Protein AF-A0A7Y6YID5-F1 (afdb_monomer_lite)

Radius of gyration: 13.13 Å; chains: 1; bounding box: 30×24×36 Å

Secondary structure (DSSP, 8-state):
-HHHHHHHHHHHHHHHHHHSGGGS-HHHHHHHHHHHHHHHHHHHHHHTTPPPPHHHHHHHHHHHHHHTT--SGGGT-

Foldseek 3Di:
DVLVVLVVVLVVLVCCCPVCVVVDDPVLNVLSVVLNVLSVVQNVCVVVVNHQDPVSVVVSVVSVCVSVVCPDPVVVD

Structure (mmCIF, N/CA/C/O backbone):
data_AF-A0A7Y6YID5-F1
#
_entry.id   AF-A0A7Y6YID5-F1
#
loop_
_atom_site.group_PDB
_atom_site.id
_atom_site.type_symbol
_atom_site.label_atom_id
_atom_site.label_alt_id
_atom_site.label_comp_id
_atom_site.label_asym_id
_atom_site.label_entity_id
_atom_site.label_seq_id
_atom_site.pdbx_PDB_ins_code
_atom_site.Cartn_x
_atom_site.Cartn_y
_atom_site.Cartn_z
_atom_site.occupancy
_atom_site.B_iso_or_equiv
_atom_site.auth_seq_id
_atom_site.auth_comp_id
_atom_site.auth_asym_id
_atom_site.auth_atom_id
_atom_site.pdbx_PDB_model_num
ATOM 1 N N . MET A 1 1 ? -11.844 10.991 11.048 1.00 52.91 1 MET A N 1
ATOM 2 C CA . MET A 1 1 ? -11.326 11.499 9.752 1.00 52.91 1 MET A CA 1
ATOM 3 C C . MET A 1 1 ? -10.216 10.641 9.137 1.00 52.91 1 MET A C 1
ATOM 5 O O . MET A 1 1 ? -10.372 10.302 7.976 1.00 52.91 1 MET A O 1
ATOM 9 N N . LYS A 1 2 ? -9.157 10.222 9.859 1.00 59.69 2 LYS A N 1
ATOM 10 C CA . LYS A 1 2 ? -8.046 9.416 9.278 1.00 59.69 2 LYS A CA 1
ATOM 11 C C . LYS A 1 2 ? -8.476 8.107 8.585 1.00 59.69 2 LYS A C 1
ATOM 13 O O . LYS A 1 2 ? -7.946 7.762 7.540 1.00 59.69 2 LYS A O 1
ATOM 18 N N . ASN A 1 3 ? -9.488 7.424 9.123 1.00 65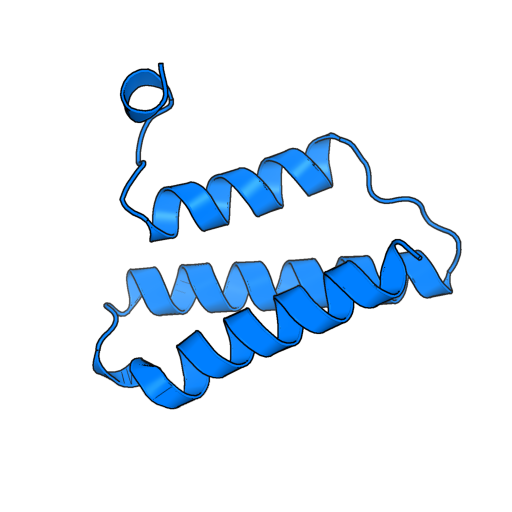.38 3 ASN A N 1
ATOM 19 C CA . ASN A 1 3 ? -10.002 6.161 8.574 1.00 65.38 3 ASN A CA 1
ATOM 20 C C . ASN A 1 3 ? -10.559 6.284 7.140 1.00 65.38 3 ASN A C 1
ATOM 22 O O . ASN A 1 3 ? -10.382 5.398 6.313 1.00 65.38 3 ASN A O 1
ATOM 26 N N . ILE A 1 4 ? -11.193 7.420 6.832 1.00 70.81 4 ILE A N 1
ATOM 27 C CA . ILE A 1 4 ? -11.803 7.676 5.519 1.00 70.81 4 ILE A CA 1
ATOM 28 C C . ILE A 1 4 ? -10.717 7.827 4.442 1.00 70.81 4 ILE A C 1
ATOM 30 O O . ILE A 1 4 ? -10.896 7.372 3.318 1.00 70.81 4 ILE A O 1
ATOM 34 N N . GLN A 1 5 ? -9.568 8.407 4.800 1.00 84.62 5 GLN A N 1
ATOM 35 C CA . GLN A 1 5 ? -8.441 8.594 3.882 1.00 84.62 5 GLN A CA 1
ATOM 36 C C . GLN A 1 5 ? -7.752 7.266 3.538 1.00 84.62 5 GLN A C 1
ATOM 38 O O . GLN A 1 5 ? -7.440 7.038 2.373 1.00 84.62 5 GLN A O 1
ATOM 43 N N . LEU A 1 6 ? -7.570 6.370 4.518 1.00 86.25 6 LEU A N 1
ATOM 44 C CA . LEU A 1 6 ? -7.000 5.036 4.280 1.00 86.25 6 LEU A CA 1
ATOM 45 C C . LEU A 1 6 ? -7.908 4.177 3.389 1.00 86.25 6 LEU A C 1
ATOM 47 O O . LEU A 1 6 ? -7.425 3.528 2.465 1.00 86.25 6 LEU A O 1
ATOM 51 N N . LEU A 1 7 ? -9.224 4.218 3.621 1.00 90.62 7 LEU A N 1
ATOM 52 C CA . LEU A 1 7 ? -10.206 3.506 2.796 1.00 90.62 7 LEU A CA 1
ATOM 53 C C . LEU A 1 7 ? -10.223 4.010 1.347 1.00 90.62 7 LEU A C 1
ATOM 55 O O . LEU A 1 7 ? -10.283 3.207 0.415 1.00 90.62 7 LEU A O 1
ATOM 59 N N . GLU A 1 8 ? -10.145 5.326 1.149 1.00 92.38 8 GLU A N 1
ATOM 60 C CA . GLU A 1 8 ? -10.081 5.920 -0.188 1.00 92.38 8 GLU A CA 1
ATOM 61 C C . GLU A 1 8 ? -8.767 5.568 -0.902 1.00 92.38 8 GLU A C 1
ATOM 63 O O . GLU A 1 8 ? -8.790 5.179 -2.071 1.00 92.38 8 GLU A O 1
ATOM 68 N N . LEU A 1 9 ? -7.627 5.620 -0.202 1.00 91.12 9 LEU A N 1
ATOM 69 C CA . LEU A 1 9 ? -6.337 5.203 -0.757 1.00 91.12 9 LEU A CA 1
ATOM 70 C C . LEU A 1 9 ? -6.367 3.726 -1.169 1.00 91.12 9 LEU A C 1
ATOM 72 O O . LEU A 1 9 ? -6.042 3.406 -2.311 1.00 91.12 9 LEU A O 1
ATOM 76 N N . ARG A 1 10 ? -6.857 2.840 -0.294 1.00 94.38 10 ARG A N 1
ATOM 77 C CA . ARG A 1 10 ? -7.028 1.408 -0.582 1.00 94.38 10 ARG A CA 1
ATOM 78 C C . ARG A 1 10 ? -7.866 1.181 -1.835 1.00 94.38 10 ARG A C 1
ATOM 80 O O . ARG A 1 10 ? -7.484 0.402 -2.703 1.00 94.38 10 ARG A O 1
ATOM 87 N N . LYS A 1 11 ? -8.991 1.889 -1.964 1.00 94.25 11 LYS A N 1
ATOM 88 C CA . LYS A 1 11 ? -9.860 1.803 -3.143 1.00 94.25 11 LYS A CA 1
ATOM 89 C C . LYS A 1 11 ? -9.121 2.207 -4.421 1.00 94.25 11 LYS A C 1
ATOM 91 O O . LYS A 1 11 ? -9.267 1.530 -5.437 1.00 94.25 11 LYS A O 1
ATOM 96 N N . ARG A 1 12 ? -8.321 3.276 -4.384 1.00 92.38 12 ARG A N 1
ATOM 97 C CA . ARG A 1 12 ? -7.527 3.728 -5.538 1.00 92.38 12 ARG A CA 1
ATOM 98 C C . ARG A 1 12 ? -6.443 2.724 -5.920 1.00 92.38 12 ARG A C 1
ATOM 100 O O . ARG A 1 12 ? -6.339 2.388 -7.095 1.00 92.38 12 ARG A O 1
ATOM 107 N N . VAL A 1 13 ? -5.705 2.180 -4.950 1.00 92.50 13 VAL A N 1
ATOM 108 C CA . VAL A 1 13 ? -4.701 1.132 -5.217 1.00 92.50 13 VAL A CA 1
ATOM 109 C C . VAL A 1 13 ? -5.368 -0.123 -5.793 1.00 92.50 13 VAL A C 1
ATOM 111 O O . VAL A 1 13 ? -4.895 -0.681 -6.780 1.00 92.50 13 VAL A O 1
ATOM 114 N N . GLN A 1 14 ? -6.537 -0.516 -5.277 1.00 94.25 14 GLN A N 1
ATOM 115 C CA . GLN A 1 14 ? -7.293 -1.653 -5.809 1.00 94.25 14 GLN A CA 1
ATOM 116 C C . GLN A 1 14 ? -7.733 -1.416 -7.259 1.00 94.25 14 GLN A C 1
ATOM 118 O O . GLN A 1 14 ? -7.712 -2.338 -8.077 1.00 94.25 14 GLN A O 1
ATOM 123 N N . GLN A 1 15 ? -8.117 -0.183 -7.595 1.00 92.06 15 GLN A N 1
ATOM 124 C CA . GLN A 1 15 ? -8.439 0.194 -8.967 1.00 92.06 15 GLN A CA 1
ATOM 125 C C . GLN A 1 15 ? -7.215 0.141 -9.881 1.00 92.06 15 GLN A C 1
ATOM 127 O O . GLN A 1 15 ? -7.367 -0.326 -11.005 1.00 92.06 15 GLN A O 1
ATOM 132 N N . LEU A 1 16 ? -6.029 0.552 -9.417 1.00 88.88 16 LEU A N 1
ATOM 133 C CA . LEU A 1 16 ? -4.787 0.415 -10.186 1.00 88.88 16 LEU A CA 1
ATOM 134 C C . LEU A 1 16 ? -4.5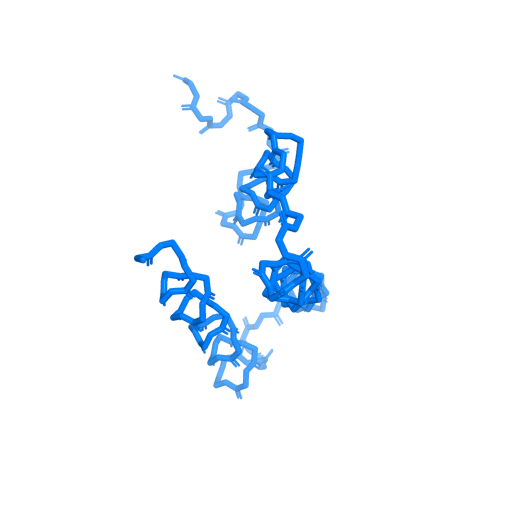08 -1.057 -10.508 1.00 88.88 16 LEU A C 1
ATOM 136 O O . LEU A 1 16 ? -4.362 -1.399 -11.677 1.00 88.88 16 LEU A O 1
ATOM 140 N N . VAL A 1 17 ? -4.563 -1.935 -9.502 1.00 90.12 17 VAL A N 1
ATOM 141 C CA . VAL A 1 17 ? -4.355 -3.382 -9.690 1.00 90.12 17 VAL A CA 1
ATOM 142 C C . VAL A 1 17 ? -5.393 -3.991 -10.636 1.00 90.12 17 VAL A C 1
ATOM 144 O O . VAL A 1 17 ? -5.050 -4.790 -11.500 1.00 90.12 17 VAL A O 1
ATOM 147 N N . SER A 1 18 ? -6.670 -3.626 -10.493 1.00 88.31 18 S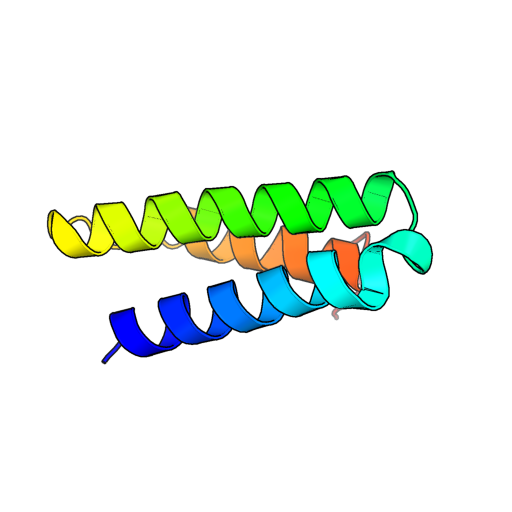ER A N 1
ATOM 148 C CA . SER A 1 18 ? -7.759 -4.291 -11.227 1.00 88.31 18 SER A CA 1
ATOM 149 C C . SER A 1 18 ? -7.957 -3.755 -12.647 1.00 88.31 18 SER A C 1
ATOM 151 O O . SER A 1 18 ? -8.305 -4.519 -13.541 1.00 88.31 18 SER A O 1
ATOM 153 N N . LYS A 1 19 ? -7.793 -2.442 -12.864 1.00 83.00 19 LYS A N 1
ATOM 154 C CA . LYS A 1 19 ? -8.045 -1.802 -14.169 1.00 83.00 19 LYS A CA 1
ATOM 155 C C . LYS A 1 19 ? -6.813 -1.772 -15.058 1.00 83.00 19 LYS A C 1
ATOM 157 O O . LYS A 1 19 ? -6.943 -1.934 -16.264 1.00 83.00 19 LYS A O 1
ATOM 162 N N . ASN A 1 20 ? -5.643 -1.579 -14.458 1.00 77.06 20 ASN A N 1
ATOM 163 C CA . ASN A 1 20 ? -4.383 -1.432 -15.178 1.00 77.06 20 ASN A CA 1
ATOM 164 C C . ASN A 1 20 ? -3.458 -2.627 -14.932 1.00 77.06 20 ASN A C 1
ATOM 166 O O . ASN A 1 20 ? -2.276 -2.545 -15.237 1.00 77.06 20 ASN A O 1
ATOM 170 N N . GLY A 1 21 ? -3.984 -3.737 -14.398 1.00 73.06 21 GLY A N 1
ATOM 171 C CA . GLY A 1 21 ? -3.183 -4.890 -13.997 1.00 73.06 21 GLY A CA 1
ATOM 172 C C . GLY A 1 21 ? -2.252 -5.396 -15.102 1.00 73.06 21 GLY A C 1
ATOM 173 O O . GLY A 1 21 ? -1.079 -5.626 -14.867 1.00 73.06 21 GLY A O 1
ATOM 174 N N . TYR A 1 22 ? -2.749 -5.468 -16.336 1.00 69.56 22 TYR A N 1
ATOM 175 C CA . TYR A 1 22 ? -1.972 -5.910 -17.499 1.00 69.56 22 TYR A CA 1
ATOM 176 C C . TYR A 1 22 ? -0.964 -4.876 -18.031 1.00 69.56 22 TYR A C 1
ATOM 178 O O . TYR A 1 22 ? -0.163 -5.211 -18.897 1.00 69.56 22 TYR A O 1
ATOM 186 N N . ALA A 1 23 ? -1.030 -3.623 -17.570 1.00 85.44 23 ALA A N 1
ATOM 187 C CA . ALA A 1 23 ? -0.127 -2.546 -17.980 1.00 85.44 23 ALA A CA 1
ATOM 188 C C . ALA A 1 23 ? 1.080 -2.387 -17.040 1.00 85.44 23 ALA A C 1
ATOM 190 O O . ALA A 1 23 ? 2.002 -1.642 -17.360 1.00 85.44 23 ALA A O 1
ATOM 191 N N . PHE A 1 24 ? 1.063 -3.060 -15.891 1.00 86.38 24 PHE A N 1
ATOM 192 C CA . PHE A 1 24 ? 2.134 -3.037 -14.904 1.00 86.38 24 PHE A CA 1
ATOM 193 C C . PHE A 1 24 ? 3.018 -4.274 -15.035 1.00 86.38 24 PHE A C 1
ATOM 195 O O . PHE A 1 24 ? 2.550 -5.335 -15.451 1.00 86.38 24 PHE A O 1
ATOM 202 N N . SER A 1 25 ? 4.293 -4.140 -14.670 1.00 89.81 25 SER A N 1
ATOM 203 C CA . SER A 1 25 ? 5.176 -5.298 -14.548 1.00 89.81 25 SER A CA 1
ATOM 204 C C . SER A 1 25 ? 4.720 -6.210 -13.400 1.00 89.81 25 SER A C 1
ATOM 206 O O . SER A 1 25 ? 4.000 -5.782 -12.492 1.00 89.81 25 SER A O 1
ATOM 208 N N . ASP A 1 26 ? 5.158 -7.471 -13.399 1.00 90.25 26 ASP A N 1
ATOM 209 C CA . ASP A 1 26 ? 4.885 -8.379 -12.277 1.00 90.25 26 ASP A CA 1
ATOM 210 C C . ASP A 1 26 ? 5.434 -7.827 -10.946 1.00 90.25 26 ASP A C 1
ATOM 212 O O . ASP A 1 26 ? 4.816 -8.021 -9.895 1.00 90.25 26 ASP A O 1
ATOM 216 N N . GLU A 1 27 ? 6.553 -7.092 -10.990 1.00 89.88 27 GLU A N 1
ATOM 217 C CA . GLU A 1 27 ? 7.131 -6.415 -9.824 1.00 89.88 27 GLU A CA 1
ATOM 218 C C . GLU A 1 27 ? 6.220 -5.289 -9.318 1.00 89.88 27 GLU A C 1
ATOM 220 O O . GLU A 1 27 ? 5.873 -5.262 -8.134 1.00 89.88 27 GLU A O 1
ATOM 225 N N . ASP A 1 28 ? 5.754 -4.413 -10.209 1.00 90.88 28 ASP A N 1
ATOM 226 C CA . ASP A 1 28 ? 4.834 -3.321 -9.870 1.00 90.88 28 ASP A CA 1
ATOM 227 C C . ASP A 1 28 ? 3.518 -3.850 -9.290 1.00 90.88 28 ASP A C 1
ATOM 229 O O . ASP A 1 28 ? 2.987 -3.321 -8.310 1.00 90.88 28 ASP A O 1
ATOM 233 N N . LEU A 1 29 ? 2.988 -4.937 -9.860 1.00 91.81 29 LEU A N 1
ATOM 234 C CA . LEU A 1 29 ? 1.802 -5.605 -9.333 1.00 91.81 29 LEU A CA 1
ATOM 235 C C . LEU A 1 29 ? 2.041 -6.193 -7.947 1.00 91.81 29 LEU A C 1
ATOM 237 O O . LEU A 1 29 ? 1.134 -6.151 -7.110 1.00 91.81 29 LEU A O 1
ATOM 241 N N . SER A 1 30 ? 3.226 -6.754 -7.701 1.00 92.19 30 SER A N 1
ATOM 242 C CA . SER A 1 30 ? 3.608 -7.244 -6.377 1.00 92.19 30 SER A CA 1
ATOM 243 C C . SER A 1 30 ? 3.642 -6.095 -5.369 1.00 92.19 30 SER A C 1
ATOM 245 O O . SER A 1 30 ? 2.989 -6.182 -4.328 1.00 92.19 30 SER A O 1
ATOM 247 N N . LEU A 1 31 ? 4.285 -4.976 -5.714 1.00 92.56 31 LEU A N 1
ATOM 248 C CA . LEU A 1 31 ? 4.346 -3.780 -4.869 1.00 92.56 31 LEU A CA 1
ATOM 249 C C . LEU A 1 31 ? 2.953 -3.222 -4.556 1.00 92.56 31 LEU A C 1
ATOM 251 O O . LEU A 1 31 ? 2.631 -2.966 -3.396 1.00 92.56 31 LEU A O 1
ATOM 255 N N . LEU A 1 32 ? 2.077 -3.093 -5.556 1.00 93.25 32 LEU A N 1
ATOM 256 C CA . LEU A 1 32 ? 0.707 -2.621 -5.337 1.00 93.25 32 LEU A CA 1
ATOM 257 C C . LEU A 1 32 ? -0.105 -3.568 -4.437 1.00 93.25 32 LEU A C 1
ATOM 259 O O . LEU A 1 32 ? -0.910 -3.106 -3.624 1.00 93.25 32 LEU A O 1
ATOM 263 N N . LYS A 1 33 ? 0.098 -4.888 -4.546 1.00 93.31 33 LYS A N 1
ATOM 264 C CA . LYS A 1 33 ? -0.537 -5.878 -3.658 1.00 93.31 33 LYS A CA 1
ATOM 265 C C . LYS A 1 33 ? -0.012 -5.780 -2.227 1.00 93.31 33 LYS A C 1
ATOM 267 O O . LYS A 1 33 ? -0.804 -5.882 -1.291 1.00 93.31 33 LYS A O 1
ATOM 272 N N . GLU A 1 34 ? 1.282 -5.539 -2.042 1.00 94.12 34 GLU A N 1
ATOM 273 C CA . GLU A 1 34 ? 1.857 -5.288 -0.718 1.00 94.12 34 GLU A CA 1
ATOM 274 C C . GLU A 1 34 ? 1.287 -4.020 -0.082 1.00 94.12 34 GLU A C 1
ATOM 276 O O . GLU A 1 34 ? 0.919 -4.041 1.094 1.00 94.12 34 GLU A O 1
ATOM 281 N N . VAL A 1 35 ? 1.152 -2.940 -0.860 1.00 93.75 35 VAL A N 1
ATOM 282 C CA . VAL A 1 35 ? 0.510 -1.699 -0.405 1.00 93.75 35 VAL A CA 1
ATOM 283 C C . VAL A 1 35 ? -0.943 -1.959 0.001 1.00 93.75 35 VAL A C 1
ATOM 285 O O . VAL A 1 35 ? -1.381 -1.476 1.043 1.00 93.75 35 VAL A O 1
ATOM 288 N N . LEU A 1 36 ? -1.695 -2.752 -0.772 1.00 94.38 36 LEU A N 1
ATOM 289 C CA . LEU A 1 36 ? -3.068 -3.130 -0.414 1.00 94.38 36 LEU A CA 1
ATOM 290 C C . LEU A 1 36 ? -3.139 -3.893 0.907 1.00 94.38 36 LEU A C 1
ATOM 292 O O . LEU A 1 36 ? -3.961 -3.551 1.755 1.00 94.38 36 LEU A O 1
ATOM 296 N N . ASN A 1 37 ? -2.272 -4.887 1.088 1.00 94.12 37 ASN A N 1
ATOM 297 C CA . ASN A 1 37 ? -2.227 -5.677 2.312 1.00 94.12 37 ASN A CA 1
ATOM 298 C C . ASN A 1 37 ? -1.894 -4.806 3.534 1.00 94.12 37 ASN A C 1
ATOM 300 O O . ASN A 1 37 ? -2.524 -4.921 4.582 1.00 94.12 37 ASN A O 1
ATOM 304 N N . GLU A 1 38 ? -0.939 -3.887 3.397 1.00 92.44 38 GLU A N 1
ATOM 305 C CA . GLU A 1 38 ? -0.577 -2.976 4.480 1.00 92.44 38 GLU A CA 1
ATOM 306 C C . GLU A 1 38 ? -1.714 -2.002 4.815 1.00 92.44 38 GLU A C 1
ATOM 308 O O . GLU A 1 38 ? -2.012 -1.779 5.988 1.00 92.44 38 GLU A O 1
ATOM 313 N N . LEU A 1 39 ? -2.418 -1.482 3.805 1.00 92.31 39 LEU A N 1
ATOM 314 C CA . LEU A 1 39 ? -3.614 -0.663 4.014 1.00 92.31 39 LEU A CA 1
ATOM 315 C C . LEU A 1 39 ? -4.721 -1.436 4.736 1.00 92.31 39 LEU A C 1
ATOM 317 O O . LEU A 1 39 ? -5.348 -0.871 5.633 1.00 92.31 39 LEU A O 1
ATOM 321 N N . ASP A 1 40 ? -4.939 -2.707 4.395 1.00 92.25 40 ASP A N 1
ATOM 322 C CA . ASP A 1 40 ? -5.910 -3.571 5.076 1.00 92.25 40 ASP A CA 1
ATOM 323 C C . ASP A 1 40 ? -5.553 -3.754 6.556 1.00 92.25 40 ASP A C 1
ATOM 325 O O . ASP A 1 40 ? -6.391 -3.497 7.426 1.00 92.25 40 ASP A O 1
ATOM 329 N N . VAL A 1 41 ? -4.285 -4.047 6.861 1.00 90.44 41 VAL A N 1
ATOM 330 C CA . VAL A 1 41 ? -3.785 -4.126 8.243 1.00 90.44 41 VAL A CA 1
ATOM 331 C C . VAL A 1 41 ? -3.984 -2.804 8.991 1.00 90.44 41 VAL A C 1
ATOM 333 O O . VAL A 1 41 ? -4.412 -2.801 10.146 1.00 90.44 41 VAL A O 1
ATOM 336 N N . GLN A 1 42 ? -3.712 -1.656 8.362 1.00 88.25 42 GLN A N 1
ATOM 337 C CA . GLN A 1 42 ? -3.892 -0.353 9.014 1.00 88.25 42 GLN A CA 1
ATOM 338 C C . GLN A 1 42 ? -5.367 -0.001 9.236 1.00 88.25 42 GLN A C 1
ATOM 340 O O . GLN A 1 42 ? -5.722 0.563 10.276 1.00 88.25 42 GLN A O 1
ATOM 345 N N . ILE A 1 43 ? -6.248 -0.367 8.305 1.00 89.19 43 ILE A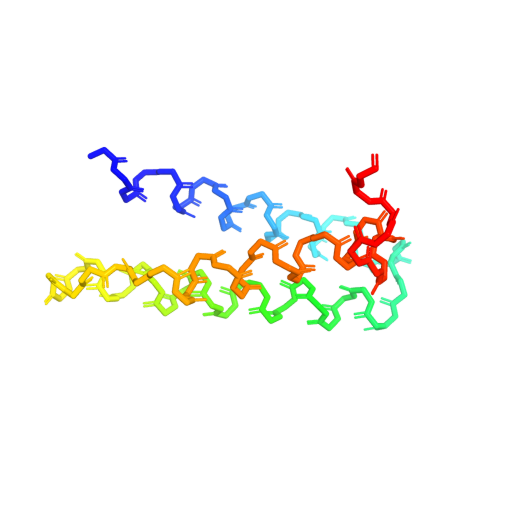 N 1
ATOM 346 C CA . ILE A 1 43 ? -7.697 -0.220 8.469 1.00 89.19 43 ILE A CA 1
ATOM 347 C C . ILE A 1 43 ? -8.182 -1.094 9.630 1.00 89.19 43 ILE A C 1
ATOM 349 O O . ILE A 1 43 ? -8.951 -0.618 10.465 1.00 89.19 43 ILE A O 1
ATOM 353 N N . GLU A 1 44 ? -7.720 -2.335 9.751 1.00 89.00 44 GLU A N 1
ATOM 354 C CA . GLU A 1 44 ? -8.062 -3.204 10.882 1.00 89.00 44 GLU A CA 1
ATOM 355 C C . GLU A 1 44 ? -7.525 -2.671 12.215 1.00 89.00 44 GLU A C 1
ATOM 357 O O . GLU A 1 44 ? -8.284 -2.541 13.179 1.00 89.00 44 GLU A O 1
ATOM 362 N N . ASN A 1 45 ? -6.258 -2.252 12.254 1.00 87.19 45 ASN A N 1
ATOM 363 C CA . ASN A 1 45 ? -5.638 -1.628 13.427 1.00 87.19 45 ASN A CA 1
ATOM 364 C C . ASN A 1 45 ? -6.406 -0.379 13.884 1.00 87.19 45 ASN A C 1
ATOM 366 O O . ASN A 1 45 ? -6.606 -0.151 15.078 1.00 87.19 45 ASN A O 1
ATOM 370 N N . SER A 1 46 ? -6.910 0.411 12.937 1.00 82.25 46 SER A N 1
ATOM 371 C CA . SER A 1 46 ? -7.692 1.603 13.254 1.00 82.25 46 SER A CA 1
ATOM 372 C C . SER A 1 46 ? -9.046 1.286 13.910 1.00 82.25 46 SER A C 1
ATOM 374 O O . SER A 1 46 ? -9.549 2.107 14.679 1.00 82.25 46 SER A O 1
ATOM 376 N N . LYS A 1 47 ? -9.628 0.105 13.642 1.00 83.81 47 LYS A N 1
ATOM 377 C CA . LYS A 1 47 ? -10.853 -0.384 14.301 1.00 83.81 47 LYS A CA 1
ATOM 378 C C . LYS A 1 47 ? -10.567 -0.875 15.720 1.00 83.81 47 LYS A C 1
ATOM 380 O O . LYS A 1 47 ? -11.409 -0.709 16.594 1.00 83.81 47 LYS A O 1
ATOM 385 N N . SER A 1 48 ? -9.375 -1.423 15.965 1.00 83.50 48 SER A N 1
ATOM 386 C CA . SER A 1 48 ? -8.924 -1.885 17.287 1.00 83.50 48 SER A CA 1
ATOM 387 C C . SER A 1 48 ? -8.267 -0.788 18.144 1.00 83.50 48 SER A C 1
ATOM 389 O O . SER A 1 48 ? -7.659 -1.083 19.170 1.00 83.50 48 SER A O 1
ATOM 391 N N . SER A 1 49 ? -8.404 0.492 17.766 1.00 79.00 49 SER A N 1
ATOM 392 C CA . SER A 1 49 ? -7.778 1.661 18.420 1.00 79.00 49 SER A CA 1
ATOM 393 C C . SER A 1 49 ? -6.242 1.675 18.406 1.00 79.00 49 SER A C 1
ATOM 395 O O . SER A 1 49 ? -5.624 2.547 19.027 1.00 79.00 49 SER A O 1
ATOM 397 N N . LYS A 1 50 ? -5.604 0.771 17.655 1.00 81.38 50 LYS A N 1
ATOM 398 C CA . LYS A 1 50 ? -4.160 0.785 17.429 1.00 81.38 50 LYS A CA 1
ATOM 399 C C . LYS A 1 50 ? -3.834 1.875 16.409 1.00 81.38 50 LYS A C 1
ATOM 401 O O . LYS A 1 50 ? -4.352 1.902 15.295 1.00 81.38 50 LYS A O 1
ATOM 406 N N . LYS A 1 51 ? -2.991 2.826 16.811 1.00 80.00 51 LYS A N 1
ATOM 407 C CA . LYS A 1 51 ? -2.585 3.938 15.946 1.00 80.00 51 LYS A CA 1
ATOM 408 C C . LYS A 1 51 ? -1.517 3.474 14.957 1.00 80.00 51 LYS A C 1
ATOM 410 O O . LYS A 1 51 ? -0.595 2.765 15.349 1.00 80.00 51 LYS A O 1
ATOM 415 N N . MET A 1 52 ? -1.628 3.950 13.719 1.00 82.44 52 MET A N 1
ATOM 416 C CA . MET A 1 52 ? -0.565 3.856 12.719 1.00 82.44 52 MET A CA 1
ATOM 417 C C . MET A 1 52 ? 0.696 4.537 13.258 1.00 82.44 52 MET A C 1
ATOM 419 O O . MET A 1 52 ? 0.635 5.679 13.732 1.00 82.44 52 MET A O 1
ATOM 423 N N . THR A 1 53 ? 1.814 3.824 13.223 1.00 87.38 53 THR A N 1
ATOM 424 C CA . THR A 1 53 ? 3.112 4.337 13.659 1.00 87.38 53 THR A CA 1
ATOM 425 C C . THR A 1 53 ? 3.783 5.135 12.541 1.00 87.38 53 THR A C 1
ATOM 427 O O . THR A 1 53 ? 3.380 5.082 11.378 1.00 87.38 53 THR A O 1
ATOM 430 N N . LEU A 1 54 ? 4.833 5.885 12.883 1.00 86.44 54 LEU A N 1
ATOM 431 C CA . LEU A 1 54 ? 5.655 6.568 11.882 1.00 86.44 54 LEU A CA 1
ATOM 432 C C . LEU A 1 54 ? 6.346 5.569 10.938 1.00 86.44 54 LEU A C 1
ATOM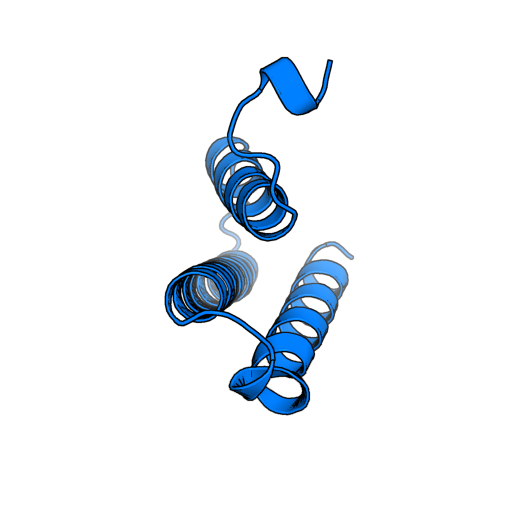 434 O O . LEU A 1 54 ? 6.489 5.858 9.756 1.00 86.44 54 LEU A O 1
ATOM 438 N N . LEU A 1 55 ? 6.726 4.394 11.451 1.00 87.94 55 LEU A N 1
ATOM 439 C CA . LEU A 1 55 ? 7.334 3.315 10.669 1.00 87.94 55 LEU A CA 1
ATOM 440 C C . LEU A 1 55 ? 6.353 2.739 9.646 1.00 87.94 55 LEU A C 1
ATOM 442 O O . LEU A 1 55 ? 6.720 2.591 8.486 1.00 87.94 55 LEU A O 1
ATOM 446 N N . ASP A 1 56 ? 5.103 2.497 10.051 1.00 87.25 56 ASP A N 1
ATOM 447 C CA . ASP A 1 56 ? 4.045 2.062 9.130 1.00 87.25 56 ASP A CA 1
ATOM 448 C C . ASP A 1 56 ? 3.834 3.103 8.022 1.00 87.25 56 ASP A C 1
ATOM 450 O O . ASP A 1 56 ? 3.708 2.780 6.846 1.00 87.25 56 ASP A O 1
ATOM 454 N N . PHE A 1 57 ? 3.819 4.389 8.386 1.00 85.88 57 PHE A N 1
ATOM 455 C CA . PHE A 1 57 ? 3.638 5.461 7.410 1.00 85.88 57 PHE A CA 1
ATOM 456 C C . PHE A 1 57 ? 4.817 5.561 6.439 1.00 85.88 57 PHE A C 1
ATOM 458 O O . PHE A 1 57 ? 4.606 5.707 5.235 1.00 85.88 57 PHE A O 1
ATOM 465 N N . ALA A 1 58 ? 6.045 5.446 6.945 1.00 88.19 58 ALA A N 1
ATOM 466 C CA . ALA A 1 58 ? 7.249 5.442 6.127 1.00 88.19 58 ALA A CA 1
ATOM 467 C C . ALA A 1 58 ? 7.286 4.235 5.179 1.00 88.19 58 ALA A C 1
ATOM 469 O O . ALA A 1 58 ? 7.582 4.414 4.002 1.00 88.19 58 ALA A O 1
ATOM 470 N N . SER A 1 59 ? 6.929 3.036 5.654 1.00 90.56 59 SER A N 1
ATOM 471 C CA . SER A 1 59 ? 6.904 1.823 4.827 1.00 90.56 59 SER A CA 1
ATOM 472 C C . SER A 1 59 ? 5.911 1.949 3.672 1.00 90.56 59 SER A C 1
ATOM 474 O O . SER A 1 59 ? 6.280 1.757 2.512 1.00 90.56 59 SER A O 1
ATOM 476 N N . LEU A 1 60 ? 4.684 2.380 3.971 1.00 90.94 60 LEU A N 1
ATOM 477 C CA . LEU A 1 60 ? 3.630 2.565 2.977 1.00 90.94 60 LEU A CA 1
ATOM 478 C C . LEU A 1 60 ? 3.993 3.648 1.949 1.00 90.94 60 LEU A C 1
ATOM 480 O O . LEU A 1 60 ? 3.752 3.483 0.753 1.00 90.94 60 LEU A O 1
ATOM 484 N N . THR A 1 61 ? 4.625 4.732 2.405 1.00 88.56 61 THR A N 1
ATOM 485 C CA . THR A 1 61 ? 5.116 5.809 1.532 1.00 88.56 61 THR A CA 1
ATOM 486 C C . THR A 1 6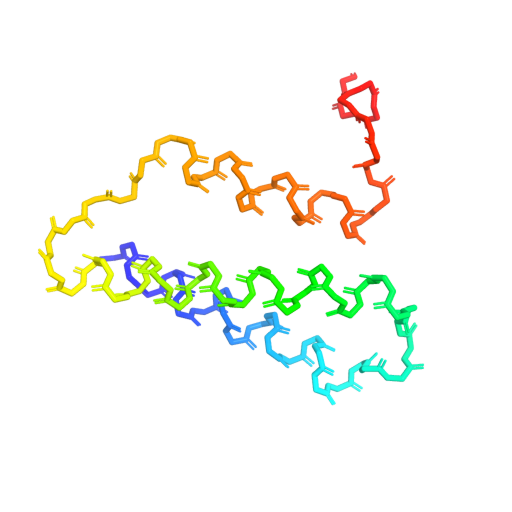1 ? 6.250 5.320 0.635 1.00 88.56 61 THR A C 1
ATOM 488 O O . THR A 1 61 ? 6.220 5.572 -0.564 1.00 88.56 61 THR A O 1
ATOM 491 N N . PHE A 1 62 ? 7.217 4.578 1.177 1.00 90.12 62 PHE A N 1
ATOM 492 C CA . PHE A 1 62 ? 8.362 4.081 0.416 1.00 90.12 62 PHE A CA 1
ATOM 493 C C . PHE A 1 62 ? 7.946 3.091 -0.677 1.00 90.12 62 PHE A C 1
ATOM 495 O O . PHE A 1 62 ? 8.421 3.182 -1.802 1.00 90.12 62 PHE A O 1
ATOM 502 N N . LYS A 1 63 ? 6.993 2.195 -0.394 1.00 90.44 63 LYS A N 1
ATOM 503 C CA . LYS A 1 63 ? 6.448 1.277 -1.410 1.00 90.44 63 LYS A CA 1
ATOM 504 C C . LYS A 1 63 ? 5.732 2.014 -2.541 1.00 90.44 63 LYS A C 1
ATOM 506 O O . LYS A 1 63 ? 5.874 1.637 -3.700 1.00 90.44 63 LYS A O 1
ATOM 511 N N . LEU A 1 64 ? 4.980 3.069 -2.214 1.00 89.19 64 LEU A N 1
ATOM 512 C CA . LEU A 1 64 ? 4.348 3.920 -3.224 1.00 89.19 64 LEU A CA 1
ATOM 513 C C . LEU A 1 64 ? 5.389 4.670 -4.059 1.00 89.19 64 LEU A C 1
ATOM 515 O O . LEU A 1 64 ? 5.240 4.741 -5.271 1.00 89.19 64 LEU A O 1
ATOM 519 N N . LEU A 1 65 ? 6.439 5.199 -3.430 1.00 88.94 65 LEU A N 1
ATOM 520 C CA . LEU A 1 65 ? 7.547 5.862 -4.121 1.00 88.94 65 LEU A CA 1
ATOM 521 C C . LEU A 1 65 ? 8.265 4.904 -5.077 1.00 88.94 65 LEU A C 1
ATOM 523 O O . LEU A 1 65 ? 8.409 5.232 -6.252 1.00 88.94 65 LEU A O 1
ATOM 527 N N . LYS A 1 66 ? 8.594 3.694 -4.614 1.00 88.19 66 LYS A N 1
ATOM 528 C CA . LYS A 1 66 ? 9.206 2.658 -5.453 1.00 88.19 66 LYS A CA 1
ATOM 529 C C . LYS A 1 66 ? 8.334 2.325 -6.669 1.00 88.19 66 LYS A C 1
ATOM 531 O O . LYS A 1 66 ? 8.832 2.258 -7.782 1.00 88.19 66 LYS A O 1
ATOM 536 N N . PHE A 1 67 ? 7.015 2.220 -6.486 1.00 87.25 67 PHE A N 1
ATOM 537 C CA . PHE A 1 67 ? 6.073 2.022 -7.596 1.00 87.25 67 PHE A CA 1
ATOM 538 C C . PHE A 1 67 ? 6.081 3.168 -8.633 1.00 87.25 67 PHE A C 1
ATOM 540 O O . PHE A 1 67 ? 5.786 2.943 -9.802 1.00 87.25 67 PHE A O 1
ATOM 547 N N . PHE A 1 68 ? 6.420 4.398 -8.239 1.00 85.69 68 PHE A N 1
ATOM 548 C CA . PHE A 1 68 ? 6.573 5.526 -9.168 1.00 85.69 68 PHE A CA 1
ATOM 549 C C . PHE A 1 68 ? 7.983 5.642 -9.771 1.00 85.69 68 PHE A C 1
ATOM 551 O O . PHE A 1 68 ? 8.254 6.618 -10.470 1.00 85.69 68 PHE A O 1
ATOM 558 N N . GLY A 1 69 ? 8.861 4.664 -9.532 1.00 83.94 69 GLY A N 1
ATOM 559 C CA . GLY A 1 69 ? 10.237 4.658 -10.032 1.00 83.94 69 GLY A CA 1
ATOM 560 C C . GLY A 1 69 ? 11.212 5.482 -9.191 1.00 83.94 69 GLY A C 1
ATOM 561 O O . GLY A 1 69 ? 12.292 5.808 -9.671 1.00 83.94 69 GLY A O 1
ATOM 562 N N . PHE A 1 70 ? 10.843 5.840 -7.956 1.00 82.69 70 PHE A N 1
ATOM 563 C CA . PHE A 1 70 ? 11.791 6.383 -6.982 1.00 82.69 70 PHE A CA 1
ATOM 564 C C . PHE A 1 70 ? 12.434 5.212 -6.247 1.00 82.69 70 PHE A C 1
ATOM 566 O O . PHE A 1 70 ? 11.939 4.758 -5.210 1.00 82.69 70 PHE A O 1
ATOM 573 N N . ASP A 1 71 ? 13.510 4.694 -6.825 1.00 74.62 71 ASP A N 1
ATOM 574 C CA . ASP A 1 71 ? 14.233 3.553 -6.274 1.00 74.62 71 ASP A CA 1
ATOM 575 C C . ASP A 1 71 ? 15.155 3.970 -5.122 1.00 74.62 71 ASP A C 1
ATOM 577 O O . ASP A 1 71 ? 15.417 3.164 -4.225 1.00 74.62 71 ASP A O 1
ATOM 581 N N . ASN A 1 72 ? 15.602 5.234 -5.096 1.00 67.69 72 ASN A N 1
ATOM 582 C CA . ASN A 1 72 ? 16.498 5.756 -4.070 1.00 67.69 72 ASN A CA 1
ATOM 583 C C . ASN A 1 72 ? 16.027 7.096 -3.490 1.00 67.69 72 ASN A C 1
ATOM 585 O O . ASN A 1 72 ? 15.309 7.874 -4.109 1.00 67.69 72 ASN A O 1
ATOM 589 N N . PHE A 1 73 ? 16.479 7.397 -2.269 1.00 62.28 73 PHE A N 1
ATOM 590 C CA . PHE A 1 73 ? 16.177 8.674 -1.611 1.00 62.28 73 PHE A CA 1
ATOM 591 C C . PHE A 1 73 ? 16.785 9.873 -2.357 1.00 62.28 73 PHE A C 1
ATOM 593 O O . PHE A 1 73 ? 16.251 10.972 -2.267 1.00 62.28 73 PHE A O 1
ATOM 600 N N . GLU A 1 74 ? 17.871 9.654 -3.105 1.00 66.94 74 GLU A N 1
ATOM 601 C CA . GLU A 1 74 ? 18.510 10.654 -3.974 1.00 66.94 74 GLU A CA 1
ATOM 602 C C . GLU A 1 74 ? 17.599 11.118 -5.118 1.00 66.94 74 GLU A C 1
ATOM 604 O O . GLU A 1 74 ? 17.762 12.228 -5.604 1.00 66.94 74 GLU A O 1
ATOM 609 N N . ASP A 1 75 ? 16.593 10.327 -5.498 1.00 60.94 75 ASP A N 1
ATOM 610 C CA . ASP A 1 75 ? 15.636 10.706 -6.542 1.00 60.94 75 ASP A CA 1
ATOM 611 C C . ASP A 1 75 ? 14.581 11.720 -6.036 1.00 60.94 75 ASP A C 1
ATOM 613 O O . ASP A 1 75 ? 13.758 12.212 -6.809 1.00 60.94 75 ASP A O 1
ATOM 617 N N . ILE A 1 76 ? 14.565 12.013 -4.726 1.00 58.72 76 ILE A N 1
ATOM 618 C CA . ILE A 1 76 ? 13.524 12.798 -4.036 1.00 58.72 76 ILE A CA 1
ATOM 619 C C . ILE A 1 76 ? 14.035 14.175 -3.558 1.00 58.72 76 ILE A C 1
ATOM 621 O O . ILE A 1 76 ? 13.219 15.071 -3.323 1.00 58.72 76 ILE A O 1
ATOM 625 N N . ILE A 1 77 ? 15.352 14.354 -3.405 1.00 50.97 77 ILE A N 1
ATOM 626 C CA . ILE A 1 77 ? 16.017 15.566 -2.874 1.00 50.97 77 ILE A CA 1
ATOM 627 C C . ILE A 1 77 ? 16.803 16.282 -3.966 1.00 50.97 77 ILE A C 1
ATOM 629 O O . ILE A 1 77 ? 16.681 17.526 -4.032 1.00 50.97 77 ILE A O 1
#

pLDDT: mean 84.56, std 10.35, range [50.97, 94.38]

Sequence (77 aa):
MKNIQLLELRKRVQQLVSKNGYAFSDEDLSLLKEVLNELDVQIENSKSSKKMTLLDFASLTFKLLKFFGFDNFEDII